Protein AF-A0A0M3JNF3-F1 (afdb_monomer_lite)

Secondary structure (DSSP, 8-state):
-HHHHHHHHHTT-HHHHHHHHTTPPPPHHHHHHHHHHHHHTTS-------BTTTTBSHHHHHHHHHHHSPPTTTS--HHHHHHHHHT-

InterPro domains:
  IPR027417 P-loop containing nucleoside triphosphate hydrolase [G3DSA:3.40.50.300] (3-84)
  IPR027417 P-loop containing nucleoside triphosphate hydrolase [SSF52540] (3-71)

Radius of gyration: 17.18 Å; chains: 1; bounding box: 38×43×42 Å

pLDDT: mean 81.6, std 11.0, range [51.47, 91.06]

Organism: Anisakis simplex (NCBI:txid6269)

Structure (mmCIF, N/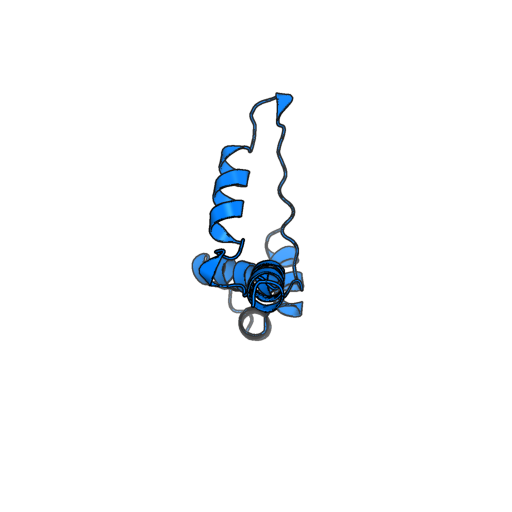CA/C/O backbone):
data_AF-A0A0M3JNF3-F1
#
_entry.id   AF-A0A0M3JNF3-F1
#
loop_
_atom_site.group_PDB
_atom_site.id
_atom_site.type_symbol
_atom_site.label_atom_id
_atom_site.label_alt_id
_atom_site.label_comp_id
_atom_site.label_asym_id
_atom_site.label_entity_id
_atom_site.label_seq_id
_atom_site.pdbx_PDB_ins_code
_atom_site.Cartn_x
_atom_site.Cartn_y
_atom_site.Cartn_z
_atom_site.occupancy
_atom_site.B_iso_or_equiv
_atom_site.auth_seq_id
_atom_site.auth_comp_id
_atom_site.auth_asym_id
_atom_site.auth_atom_id
_atom_site.pdbx_PDB_model_num
ATOM 1 N N . MET A 1 1 ? -7.927 12.942 7.391 1.00 54.38 1 MET A N 1
ATOM 2 C CA . MET A 1 1 ? -7.159 12.302 6.295 1.00 54.38 1 MET A CA 1
ATOM 3 C C . MET A 1 1 ? -7.369 10.789 6.254 1.00 54.38 1 MET A C 1
ATOM 5 O O . MET A 1 1 ? -7.635 10.287 5.176 1.00 54.38 1 MET A O 1
ATOM 9 N N . ILE A 1 2 ? -7.345 10.077 7.393 1.00 62.09 2 ILE A N 1
ATOM 10 C CA . ILE A 1 2 ? -7.628 8.626 7.444 1.00 62.09 2 ILE A CA 1
ATOM 11 C C . ILE A 1 2 ? -9.070 8.288 7.003 1.00 62.09 2 ILE A C 1
ATOM 13 O O . ILE A 1 2 ? -9.239 7.355 6.230 1.00 62.09 2 ILE A O 1
ATOM 17 N N . CYS A 1 3 ? -10.089 9.081 7.378 1.00 63.97 3 CYS A N 1
ATOM 18 C CA . CYS A 1 3 ? -11.483 8.812 6.970 1.00 63.97 3 CYS A CA 1
ATOM 19 C C . CYS A 1 3 ? -11.692 8.744 5.451 1.00 63.97 3 CYS A C 1
ATOM 21 O O . CYS A 1 3 ? -12.407 7.868 4.992 1.00 63.97 3 CYS A O 1
ATOM 23 N N . LEU A 1 4 ? -11.031 9.613 4.672 1.00 75.88 4 LEU A N 1
ATOM 24 C CA . LEU A 1 4 ? -11.192 9.629 3.214 1.00 75.88 4 LEU A CA 1
ATOM 25 C C . LEU A 1 4 ? -10.691 8.322 2.583 1.00 75.88 4 LEU A C 1
ATOM 27 O O . LEU A 1 4 ? -11.291 7.813 1.644 1.00 75.88 4 LEU A O 1
ATOM 31 N N . ILE A 1 5 ? -9.593 7.771 3.110 1.00 77.69 5 ILE A N 1
ATOM 32 C CA . ILE A 1 5 ? -9.028 6.507 2.628 1.00 77.69 5 ILE A CA 1
ATOM 33 C C . ILE A 1 5 ? -9.967 5.352 2.970 1.00 77.69 5 ILE A C 1
ATOM 35 O O . ILE A 1 5 ? -10.205 4.510 2.113 1.00 77.69 5 ILE A O 1
ATOM 39 N N . VAL A 1 6 ? -10.514 5.326 4.190 1.00 79.75 6 VAL A N 1
ATOM 40 C CA . VAL A 1 6 ? -11.446 4.274 4.625 1.00 79.75 6 VAL A CA 1
ATOM 41 C C . VAL A 1 6 ? -12.732 4.308 3.802 1.00 79.75 6 VAL A C 1
ATOM 43 O O . VAL A 1 6 ? -13.179 3.261 3.362 1.00 79.75 6 VAL A O 1
ATOM 46 N N . GLU A 1 7 ? -13.270 5.491 3.513 1.00 81.69 7 GLU A N 1
ATOM 47 C CA . GLU A 1 7 ? -14.452 5.661 2.661 1.00 81.69 7 GLU A CA 1
ATOM 48 C C . GLU A 1 7 ? -14.215 5.145 1.230 1.00 81.69 7 GLU A C 1
ATOM 50 O O . GLU A 1 7 ? -15.018 4.391 0.686 1.00 81.69 7 GLU A O 1
ATOM 55 N N . HIS A 1 8 ? -13.071 5.481 0.623 1.00 84.50 8 HIS A N 1
ATOM 56 C CA . HIS A 1 8 ? -12.732 4.978 -0.713 1.00 84.50 8 HIS A CA 1
ATOM 57 C C . HIS A 1 8 ? -12.436 3.475 -0.710 1.00 84.50 8 HIS A C 1
ATOM 59 O O . HIS A 1 8 ? -12.751 2.786 -1.679 1.00 84.50 8 HIS A O 1
ATOM 65 N N . LEU A 1 9 ? -11.835 2.963 0.365 1.00 84.50 9 LEU A N 1
ATOM 66 C CA . LEU A 1 9 ? -11.543 1.543 0.519 1.00 84.50 9 LEU A CA 1
ATOM 67 C C . LEU A 1 9 ? -12.819 0.726 0.750 1.00 84.50 9 LEU A C 1
ATOM 69 O O . LEU A 1 9 ? -12.938 -0.358 0.189 1.00 84.50 9 LEU A O 1
ATOM 73 N N . ALA A 1 10 ? -13.789 1.266 1.491 1.00 85.19 10 ALA A N 1
ATOM 74 C CA . ALA A 1 10 ? -15.105 0.668 1.710 1.00 85.19 10 ALA A CA 1
ATOM 75 C C . ALA A 1 10 ? -15.879 0.449 0.398 1.00 85.19 10 ALA A C 1
ATOM 77 O O . ALA A 1 10 ? -16.610 -0.526 0.274 1.00 85.19 10 ALA A O 1
ATOM 78 N N . ASN A 1 11 ? -15.667 1.300 -0.612 1.00 83.44 11 ASN A N 1
ATOM 79 C CA . ASN A 1 11 ? -16.249 1.108 -1.947 1.00 83.44 11 ASN A CA 1
ATOM 80 C C . ASN A 1 11 ? -15.594 -0.038 -2.744 1.00 83.44 11 ASN A C 1
ATOM 82 O O . ASN A 1 11 ? -16.166 -0.507 -3.726 1.00 83.44 11 ASN A O 1
ATOM 86 N N . GLY A 1 12 ? -14.372 -0.443 -2.381 1.00 80.44 12 GLY A N 1
ATOM 87 C CA . GLY A 1 12 ? -13.574 -1.432 -3.114 1.00 80.44 12 GLY A CA 1
ATOM 88 C C . GLY A 1 12 ? -13.382 -2.776 -2.404 1.00 80.44 12 GLY A C 1
ATOM 89 O O . GLY A 1 12 ? -12.919 -3.719 -3.056 1.00 80.44 12 GLY A O 1
ATOM 90 N N . ASP A 1 13 ? -13.702 -2.867 -1.108 1.00 86.62 13 ASP A N 1
ATOM 91 C CA . ASP A 1 13 ? -13.537 -4.054 -0.261 1.00 86.62 13 ASP A CA 1
ATOM 92 C C . ASP A 1 13 ? -14.738 -4.244 0.686 1.00 86.62 13 ASP A C 1
ATOM 94 O O . ASP A 1 13 ? -15.028 -3.391 1.524 1.00 86.62 13 ASP A O 1
ATOM 98 N N . ASP A 1 14 ? -15.406 -5.396 0.569 1.00 86.12 14 ASP A N 1
ATOM 99 C CA . ASP A 1 14 ? -16.671 -5.689 1.259 1.00 86.12 14 ASP A CA 1
ATOM 100 C C . ASP A 1 14 ? -16.519 -5.753 2.792 1.00 86.12 14 ASP A C 1
ATOM 102 O O . ASP A 1 14 ? -17.396 -5.304 3.527 1.00 86.12 14 ASP A O 1
ATOM 106 N N . GLU A 1 15 ? -15.390 -6.263 3.300 1.00 87.00 15 GLU A N 1
ATOM 107 C CA . GLU A 1 15 ? -15.148 -6.359 4.749 1.00 87.00 15 GLU A CA 1
ATOM 108 C C . GLU A 1 15 ? -14.971 -4.979 5.393 1.00 87.00 15 GLU A C 1
ATOM 110 O O . GLU A 1 15 ? -15.510 -4.717 6.471 1.00 87.00 15 GLU A O 1
ATOM 115 N N . ILE A 1 16 ? -14.226 -4.085 4.736 1.00 87.06 16 ILE A N 1
ATOM 116 C CA . ILE A 1 16 ? -14.060 -2.704 5.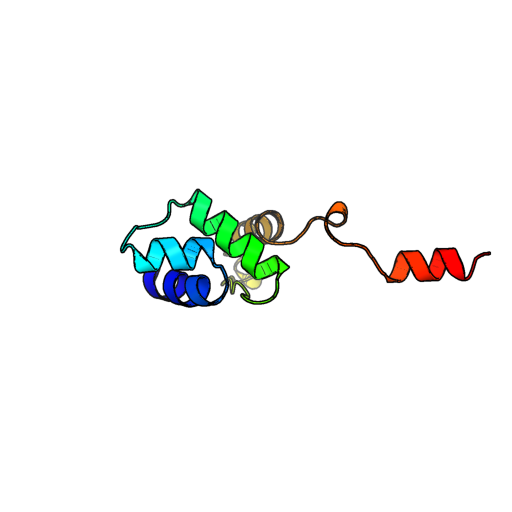204 1.00 87.06 16 ILE A CA 1
ATOM 117 C C . ILE A 1 16 ? -15.370 -1.923 5.057 1.00 87.06 16 ILE A C 1
ATOM 119 O O . ILE A 1 16 ? -15.691 -1.122 5.935 1.00 87.06 16 ILE A O 1
ATOM 123 N N . GLY A 1 17 ? -16.148 -2.190 4.003 1.00 85.88 17 GLY A N 1
ATOM 124 C CA . GLY A 1 17 ? -17.486 -1.626 3.818 1.00 85.88 17 GLY A CA 1
ATOM 125 C C . GLY A 1 17 ? -18.439 -1.965 4.964 1.00 85.88 17 GLY A C 1
ATOM 126 O O . GLY A 1 17 ? -19.069 -1.071 5.526 1.00 85.88 17 GLY A O 1
ATOM 127 N N . GLU A 1 18 ? -18.484 -3.227 5.388 1.00 87.62 18 GLU A N 1
ATOM 128 C CA . GLU A 1 18 ? -19.300 -3.665 6.530 1.00 87.62 18 GLU A CA 1
ATOM 129 C C . GLU A 1 18 ? -18.887 -3.002 7.852 1.00 87.62 18 GLU A C 1
ATOM 131 O O . GLU A 1 18 ? -19.741 -2.588 8.638 1.00 87.62 18 GLU A O 1
ATOM 136 N N . LEU A 1 19 ? -17.581 -2.882 8.109 1.00 85.44 19 LEU A N 1
ATOM 137 C CA . LEU A 1 19 ? -17.062 -2.197 9.300 1.00 85.44 19 LEU A CA 1
ATOM 138 C C . LEU A 1 19 ? -17.427 -0.708 9.294 1.00 85.44 19 LEU A C 1
ATOM 140 O O . LEU A 1 19 ? -17.843 -0.174 10.324 1.00 85.44 19 LEU A O 1
ATOM 144 N N . PHE A 1 20 ? -17.340 -0.069 8.127 1.00 84.62 20 PHE A N 1
ATOM 145 C CA . PHE A 1 20 ? -17.727 1.325 7.937 1.00 84.62 20 PHE A CA 1
ATOM 146 C C . PHE A 1 20 ? -19.228 1.545 8.180 1.00 84.62 20 PHE A C 1
ATOM 148 O O . PHE A 1 20 ? -19.592 2.472 8.896 1.00 84.62 20 PHE A O 1
ATOM 155 N N . LEU A 1 21 ? -20.098 0.658 7.678 1.00 84.94 21 LEU A N 1
ATOM 156 C CA . LEU A 1 21 ? -21.552 0.723 7.905 1.00 84.94 21 LEU A CA 1
ATOM 157 C C . LEU A 1 21 ? -21.951 0.560 9.380 1.00 84.94 21 LEU A C 1
ATOM 159 O O . LEU A 1 21 ? -23.028 0.997 9.781 1.00 84.94 21 LEU A O 1
ATOM 163 N N . ARG A 1 22 ? -21.103 -0.085 10.185 1.00 86.88 22 ARG A N 1
ATOM 164 C CA . ARG A 1 22 ? -21.320 -0.300 11.624 1.00 86.88 22 ARG A CA 1
ATOM 165 C C . ARG A 1 22 ? -20.698 0.792 12.498 1.00 86.88 22 ARG A C 1
ATOM 167 O O . ARG A 1 22 ? -20.659 0.611 13.714 1.00 86.88 22 ARG A O 1
ATOM 174 N N . ASP A 1 23 ? -20.178 1.868 11.901 1.00 81.56 23 ASP A N 1
ATOM 175 C CA . ASP A 1 23 ? -19.396 2.915 12.576 1.00 81.56 23 ASP A CA 1
ATOM 176 C C . ASP A 1 23 ? -18.222 2.351 13.408 1.00 81.56 23 ASP A C 1
ATOM 178 O O . ASP A 1 23 ? -17.795 2.924 14.415 1.00 81.56 23 ASP A O 1
ATOM 182 N N . GLN A 1 24 ? -17.673 1.203 12.994 1.00 83.31 24 GLN A N 1
ATOM 183 C CA . GLN A 1 24 ? -16.541 0.575 13.666 1.00 83.31 24 GLN A CA 1
ATOM 184 C C . GLN A 1 24 ? -15.233 0.985 13.003 1.00 83.31 24 GLN A C 1
ATOM 186 O O . GLN A 1 24 ? -15.057 0.882 11.790 1.00 83.31 24 GLN A O 1
ATOM 191 N N . VAL A 1 25 ? -14.276 1.417 13.824 1.00 80.06 25 VAL A N 1
ATOM 192 C CA . VAL A 1 25 ? -12.935 1.751 13.348 1.00 80.06 25 VAL A CA 1
ATOM 193 C C . VAL A 1 25 ? -12.168 0.445 13.106 1.00 80.06 25 VAL A C 1
ATOM 195 O O . VAL A 1 25 ? -11.932 -0.287 14.071 1.00 80.06 25 VAL A O 1
ATOM 198 N N . PRO A 1 26 ? -11.766 0.132 11.857 1.00 83.44 26 PRO A N 1
ATOM 199 C CA . PRO A 1 26 ? -10.975 -1.059 11.581 1.00 83.44 26 PRO A CA 1
ATOM 200 C C . PRO A 1 26 ? -9.622 -0.969 12.290 1.00 83.44 26 PRO A C 1
ATOM 202 O O . PRO A 1 26 ? -9.027 0.109 12.410 1.00 83.44 26 PRO A O 1
ATOM 205 N N . SER A 1 27 ? -9.109 -2.113 12.739 1.00 88.06 27 SER A N 1
ATOM 206 C CA . SER A 1 27 ? -7.750 -2.178 13.268 1.00 88.06 27 SER A CA 1
ATOM 207 C C . SER A 1 27 ? -6.728 -1.868 12.168 1.00 88.06 27 SER A C 1
ATOM 209 O O . SER A 1 27 ? -7.007 -1.968 10.970 1.00 88.06 27 SER A O 1
ATOM 211 N N . VAL A 1 28 ? -5.501 -1.517 12.565 1.00 87.00 28 VAL A N 1
ATOM 212 C CA . VAL A 1 28 ? -4.416 -1.265 11.605 1.00 87.00 28 VAL A CA 1
ATOM 213 C C . VAL A 1 28 ? -4.174 -2.494 10.724 1.00 87.00 28 VAL A C 1
ATOM 215 O O . VAL A 1 28 ? -3.952 -2.347 9.528 1.00 87.00 28 VAL A O 1
ATOM 218 N N . GLU A 1 29 ? -4.235 -3.703 11.277 1.00 88.38 29 GLU A N 1
ATOM 219 C CA . GLU A 1 29 ? -4.056 -4.945 10.514 1.00 88.38 29 GLU A CA 1
ATOM 220 C C . GLU A 1 29 ? -5.175 -5.147 9.492 1.00 88.38 29 GLU A C 1
ATOM 222 O O . GLU A 1 29 ? -4.883 -5.297 8.307 1.00 88.38 29 GLU A O 1
ATOM 227 N N . GLN A 1 30 ? -6.436 -5.005 9.914 1.00 87.06 30 GLN A N 1
ATOM 228 C CA . GLN A 1 30 ? -7.598 -5.118 9.027 1.00 87.06 30 GLN A CA 1
ATOM 229 C C . GLN A 1 30 ? -7.538 -4.113 7.876 1.00 87.06 30 GLN A C 1
ATOM 231 O O . GLN A 1 30 ? -7.835 -4.456 6.734 1.00 87.06 30 GLN A O 1
ATOM 236 N N . LEU A 1 31 ? -7.104 -2.881 8.156 1.00 87.88 31 LEU A N 1
ATOM 237 C CA . LEU A 1 31 ? -6.941 -1.863 7.125 1.00 87.88 31 LEU A CA 1
ATOM 238 C C . LEU A 1 31 ? -5.882 -2.270 6.093 1.00 87.88 31 LEU A C 1
ATOM 240 O O . LEU A 1 31 ? -6.093 -2.115 4.892 1.00 87.88 31 LEU A O 1
ATOM 244 N N . ASN A 1 32 ? -4.746 -2.798 6.548 1.00 89.25 32 ASN A N 1
ATOM 245 C CA . ASN A 1 32 ? -3.679 -3.233 5.650 1.00 89.25 32 ASN A CA 1
ATOM 246 C C . ASN A 1 32 ? -4.106 -4.428 4.785 1.00 89.25 32 ASN A C 1
ATOM 248 O O . ASN A 1 32 ? -3.794 -4.452 3.591 1.00 89.25 32 ASN A O 1
ATOM 252 N N . ASP A 1 33 ? -4.845 -5.376 5.360 1.00 89.62 33 ASP A N 1
ATOM 253 C CA . ASP A 1 33 ? -5.375 -6.531 4.634 1.00 89.62 33 ASP A CA 1
ATOM 254 C C . ASP A 1 33 ? -6.437 -6.111 3.611 1.00 89.62 33 ASP A C 1
ATOM 256 O O . ASP A 1 33 ? -6.386 -6.543 2.455 1.00 89.62 33 ASP A O 1
ATOM 260 N N . GLY A 1 34 ? -7.328 -5.188 3.986 1.00 89.50 34 GLY A N 1
ATOM 261 C CA . GLY A 1 34 ? -8.302 -4.580 3.079 1.00 89.50 34 GLY A CA 1
ATOM 262 C C . GLY A 1 34 ? -7.638 -3.876 1.895 1.00 89.50 34 GLY A C 1
ATOM 263 O O . GLY A 1 34 ? -8.008 -4.115 0.744 1.00 89.50 34 GLY A O 1
ATOM 264 N N . ILE A 1 35 ? -6.591 -3.077 2.144 1.00 89.75 35 ILE A N 1
ATOM 265 C CA . ILE A 1 35 ? -5.818 -2.427 1.071 1.00 89.75 35 ILE A CA 1
ATOM 266 C C . ILE A 1 35 ? -5.188 -3.478 0.152 1.00 89.75 35 ILE A C 1
ATOM 268 O O . ILE A 1 35 ? -5.290 -3.353 -1.068 1.00 89.75 35 ILE A O 1
ATOM 272 N N . ARG A 1 36 ? -4.572 -4.536 0.697 1.00 90.69 36 ARG A N 1
ATOM 273 C CA . ARG A 1 36 ? -3.962 -5.607 -0.110 1.00 90.69 36 ARG A CA 1
ATOM 274 C C . ARG A 1 36 ? -4.997 -6.297 -1.004 1.00 90.69 36 ARG A C 1
ATOM 276 O O . ARG A 1 36 ? -4.744 -6.472 -2.197 1.00 90.69 36 ARG A O 1
ATOM 283 N N . ARG A 1 37 ? -6.174 -6.647 -0.474 1.00 89.81 37 ARG A N 1
ATOM 284 C CA . ARG A 1 37 ? -7.258 -7.261 -1.265 1.00 89.81 37 ARG A CA 1
ATOM 285 C C . ARG A 1 37 ? -7.746 -6.343 -2.381 1.00 89.81 37 ARG A C 1
ATOM 287 O O . ARG A 1 37 ? -7.859 -6.790 -3.525 1.00 89.81 37 ARG A O 1
ATOM 294 N N . ALA A 1 38 ? -7.976 -5.070 -2.074 1.00 90.12 38 ALA A N 1
ATOM 295 C CA . ALA A 1 38 ? -8.422 -4.084 -3.053 1.00 90.12 38 ALA A CA 1
ATOM 296 C C . ALA A 1 38 ? -7.366 -3.831 -4.151 1.00 90.12 38 ALA A C 1
ATOM 298 O O . ALA A 1 38 ? -7.704 -3.696 -5.331 1.00 90.12 38 ALA A O 1
ATOM 299 N N . VAL A 1 39 ? -6.075 -3.861 -3.800 1.00 89.69 39 VAL A N 1
ATOM 300 C CA . VAL A 1 39 ? -4.957 -3.759 -4.756 1.00 89.69 39 VAL A CA 1
ATOM 301 C C . VAL A 1 39 ? -4.889 -4.969 -5.683 1.00 89.69 39 VAL A C 1
ATOM 303 O O . VAL A 1 39 ? -4.769 -4.805 -6.899 1.00 89.69 39 VAL A O 1
ATOM 306 N N . ILE A 1 40 ? -5.022 -6.186 -5.149 1.00 87.69 40 ILE A N 1
ATOM 307 C CA . ILE A 1 40 ? -5.019 -7.420 -5.953 1.00 87.69 40 ILE A CA 1
ATOM 308 C C . ILE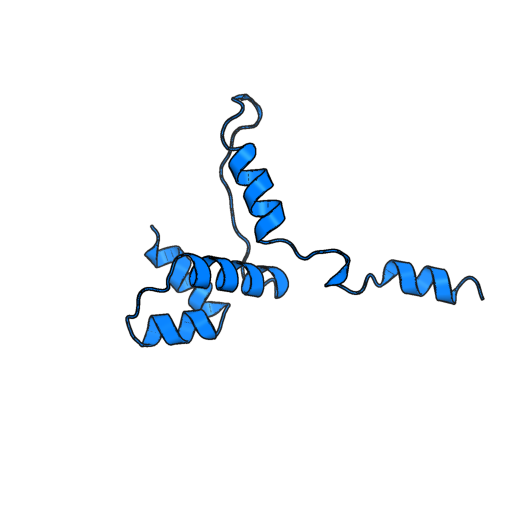 A 1 40 ? -6.219 -7.446 -6.915 1.00 87.69 40 ILE A C 1
ATOM 310 O O . ILE A 1 40 ? -6.064 -7.815 -8.083 1.00 87.69 40 ILE A O 1
ATOM 314 N N . LYS A 1 41 ? -7.395 -6.989 -6.459 1.00 88.31 41 LYS A N 1
ATOM 315 C CA . LYS A 1 41 ? -8.606 -6.826 -7.286 1.00 88.31 41 LYS A CA 1
ATOM 316 C C . LYS A 1 41 ? -8.528 -5.648 -8.268 1.00 88.31 41 LYS A C 1
ATOM 318 O O . LYS A 1 41 ? -9.379 -5.552 -9.149 1.00 88.31 41 LYS A O 1
ATOM 323 N N . ARG A 1 42 ? -7.511 -4.782 -8.157 1.00 86.44 42 ARG A N 1
ATOM 324 C CA . ARG A 1 42 ? -7.334 -3.547 -8.947 1.00 86.44 42 ARG A CA 1
ATOM 325 C C . ARG A 1 42 ? -8.468 -2.528 -8.778 1.00 86.44 42 ARG A C 1
ATOM 327 O O . ARG A 1 42 ? -8.681 -1.703 -9.663 1.00 86.44 42 ARG A O 1
ATOM 334 N N . THR A 1 43 ? -9.183 -2.573 -7.658 1.00 86.19 43 THR A N 1
ATOM 335 C CA . THR A 1 43 ? -10.239 -1.607 -7.313 1.00 86.19 43 THR A CA 1
ATOM 336 C C . THR A 1 43 ? -9.683 -0.388 -6.580 1.00 86.19 43 THR A C 1
ATOM 338 O O . THR A 1 43 ? -10.290 0.678 -6.612 1.00 86.19 43 THR A O 1
ATOM 341 N N . PHE A 1 44 ? -8.502 -0.519 -5.971 1.00 85.06 44 PHE A N 1
ATOM 342 C CA . PHE A 1 44 ? -7.817 0.552 -5.254 1.00 85.06 44 PHE A CA 1
ATOM 343 C C . PHE A 1 44 ? -6.329 0.604 -5.624 1.00 85.06 44 PHE A C 1
ATOM 345 O O . PHE A 1 44 ? -5.676 -0.432 -5.756 1.00 85.06 44 PHE A O 1
ATOM 352 N N . LEU A 1 45 ? -5.782 1.814 -5.773 1.00 87.12 45 LEU A N 1
ATOM 353 C CA . LEU A 1 45 ? -4.376 2.054 -6.109 1.00 87.12 45 LEU A CA 1
ATOM 354 C C . LEU A 1 45 ? -3.732 2.951 -5.037 1.00 87.12 45 LEU A C 1
ATOM 356 O O . LEU A 1 45 ? -4.015 4.150 -5.004 1.00 87.12 45 LEU A O 1
ATOM 360 N N . PRO A 1 46 ? -2.873 2.410 -4.152 1.00 86.12 46 PRO A N 1
ATOM 361 C CA . PRO A 1 46 ? -2.235 3.191 -3.104 1.00 86.12 46 PRO A CA 1
ATOM 362 C C . PRO A 1 46 ? -1.222 4.163 -3.712 1.00 86.12 46 PRO A C 1
ATOM 364 O O . PRO A 1 46 ? -0.271 3.760 -4.382 1.00 86.12 46 PRO A O 1
ATOM 367 N N . VAL A 1 47 ? -1.413 5.453 -3.443 1.00 87.50 47 VAL A N 1
ATOM 368 C CA . VAL A 1 47 ? -0.487 6.513 -3.852 1.00 87.50 47 VAL A CA 1
ATOM 369 C C . VAL A 1 47 ? 0.427 6.850 -2.680 1.00 87.50 47 VAL A C 1
ATOM 371 O O . VAL A 1 47 ? -0.032 7.248 -1.611 1.00 87.50 47 VAL A O 1
ATOM 374 N N . LEU A 1 48 ? 1.732 6.697 -2.889 1.00 87.88 48 LEU A N 1
ATOM 375 C CA . LEU A 1 48 ? 2.765 7.025 -1.908 1.00 87.88 48 LEU A CA 1
ATOM 376 C C . LEU A 1 48 ? 3.492 8.300 -2.334 1.00 87.88 48 LEU A C 1
ATOM 378 O O . LEU A 1 48 ? 3.689 8.548 -3.522 1.00 87.88 48 LEU A O 1
ATOM 382 N N . MET A 1 49 ? 3.922 9.096 -1.357 1.00 87.31 49 MET A N 1
ATOM 383 C CA . MET A 1 49 ? 4.722 10.298 -1.593 1.00 87.31 49 MET A CA 1
ATOM 384 C C . MET A 1 49 ? 6.169 10.083 -1.148 1.00 87.31 49 MET A C 1
ATOM 386 O O . MET A 1 49 ? 6.433 9.542 -0.075 1.00 87.31 49 MET A O 1
ATOM 390 N N 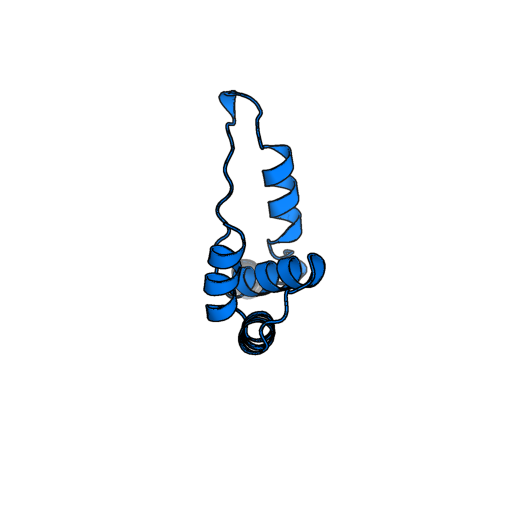. GLY A 1 50 ? 7.114 10.533 -1.968 1.00 88.44 50 GLY A N 1
ATOM 391 C CA . GLY A 1 50 ? 8.541 10.400 -1.700 1.00 88.44 50 GLY A CA 1
ATOM 392 C C . GLY A 1 50 ? 9.378 11.262 -2.637 1.00 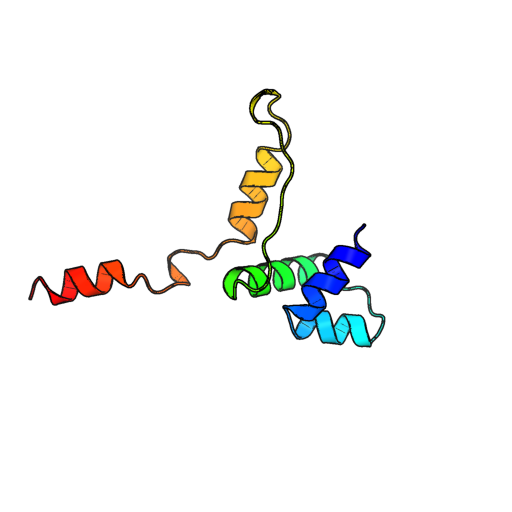88.44 50 GLY A C 1
ATOM 393 O O . GLY A 1 50 ? 8.901 11.744 -3.663 1.00 88.44 50 GLY A O 1
ATOM 394 N N . SER A 1 51 ? 10.640 11.475 -2.275 1.00 89.44 51 SER A N 1
ATOM 395 C CA . SER A 1 51 ? 11.611 12.185 -3.106 1.00 89.44 51 SER A CA 1
ATOM 396 C C . SER A 1 51 ? 12.892 11.369 -3.196 1.00 89.44 51 SER A C 1
ATOM 398 O O . SER A 1 51 ? 13.620 11.244 -2.209 1.00 89.44 51 SER A O 1
ATOM 400 N N . ALA A 1 52 ? 13.180 10.864 -4.398 1.00 88.88 52 ALA A N 1
ATOM 401 C CA . ALA A 1 52 ? 14.418 10.146 -4.686 1.00 88.88 52 ALA A CA 1
ATOM 402 C C . ALA A 1 52 ? 15.648 11.054 -4.516 1.00 88.88 52 ALA A C 1
ATOM 404 O O . ALA A 1 52 ? 16.632 10.651 -3.913 1.00 88.88 52 ALA A O 1
ATOM 405 N N . LEU A 1 53 ? 15.559 12.320 -4.942 1.00 88.69 53 LEU A N 1
ATOM 406 C CA . LEU A 1 53 ? 16.672 13.274 -4.863 1.00 88.69 53 LEU A CA 1
ATOM 407 C C . LEU A 1 53 ? 17.110 13.571 -3.419 1.00 88.69 53 LEU A C 1
ATOM 409 O O . LEU A 1 53 ? 18.288 13.783 -3.158 1.00 88.69 53 LEU A O 1
ATOM 413 N N . LYS A 1 54 ? 16.160 13.602 -2.477 1.00 89.62 54 LYS A N 1
ATOM 414 C CA . LYS A 1 54 ? 16.428 13.884 -1.056 1.00 89.62 54 LYS A CA 1
ATOM 415 C C . LYS A 1 54 ? 16.511 12.618 -0.198 1.00 89.62 54 LYS A C 1
ATOM 417 O O . LYS A 1 54 ? 16.575 12.745 1.022 1.00 89.62 54 LYS A O 1
ATOM 422 N N . ASN A 1 55 ? 16.461 11.428 -0.805 1.00 86.50 55 ASN A N 1
ATOM 423 C CA . ASN A 1 55 ? 16.396 10.136 -0.111 1.00 86.50 55 ASN A CA 1
ATOM 424 C C . ASN A 1 55 ? 15.291 10.070 0.962 1.00 86.50 55 ASN A C 1
ATOM 426 O O . ASN A 1 55 ? 15.479 9.506 2.038 1.00 86.50 55 ASN A O 1
ATOM 430 N N . LYS A 1 56 ? 14.121 10.664 0.689 1.00 88.38 56 LYS A N 1
ATOM 431 C CA . LYS A 1 56 ? 12.984 10.675 1.627 1.00 88.38 56 LYS A CA 1
ATOM 432 C C . LYS A 1 56 ? 11.865 9.771 1.129 1.00 88.38 56 LYS A C 1
ATOM 434 O O . LYS A 1 56 ? 11.429 9.906 -0.011 1.00 88.38 56 LYS A O 1
ATOM 439 N N . GLY A 1 57 ? 11.378 8.888 1.999 1.00 84.31 57 GLY A N 1
ATOM 440 C CA . GLY A 1 57 ? 10.248 7.997 1.703 1.00 84.31 57 GLY A CA 1
ATOM 441 C C . GLY A 1 57 ? 10.607 6.739 0.905 1.00 84.31 57 GLY A C 1
ATOM 442 O O . GLY A 1 57 ? 9.711 5.976 0.566 1.00 84.31 57 GLY A O 1
ATOM 443 N N . VAL A 1 58 ? 11.896 6.490 0.635 1.00 88.94 58 VAL A N 1
ATOM 444 C CA . VAL A 1 58 ? 12.349 5.293 -0.100 1.00 88.94 58 VAL A CA 1
ATOM 445 C C . VAL A 1 58 ? 12.043 4.017 0.686 1.00 88.94 58 VAL A C 1
ATOM 447 O O . VAL A 1 58 ? 11.502 3.074 0.120 1.00 88.94 58 VAL A O 1
ATOM 450 N N . GLN A 1 59 ? 12.312 4.008 1.996 1.00 88.69 59 GLN A N 1
ATOM 451 C CA . GLN A 1 59 ? 12.045 2.837 2.834 1.00 88.69 59 GLN A CA 1
ATOM 452 C C . GLN A 1 59 ? 10.545 2.527 2.898 1.00 88.69 59 GLN A C 1
ATO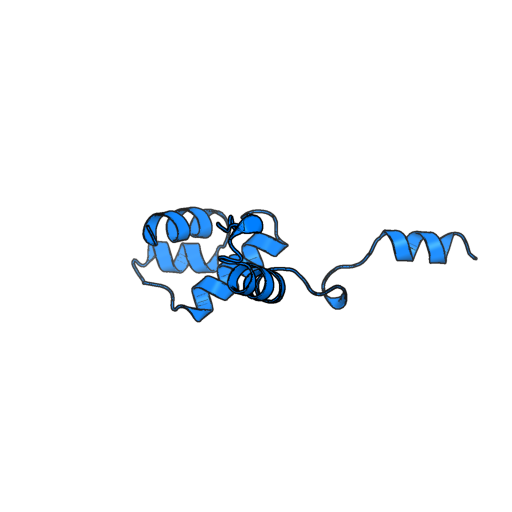M 454 O O . GLN A 1 59 ? 10.133 1.414 2.597 1.00 88.69 59 GLN A O 1
ATOM 459 N N . CYS A 1 60 ? 9.718 3.548 3.145 1.00 89.56 60 CYS A N 1
ATOM 460 C CA . CYS A 1 60 ? 8.262 3.408 3.153 1.00 89.56 60 CYS A CA 1
ATOM 461 C C . CYS A 1 60 ? 7.712 2.889 1.814 1.00 89.56 60 CYS A C 1
ATOM 463 O O . CYS A 1 60 ? 6.745 2.134 1.804 1.00 89.56 60 CYS A O 1
ATOM 465 N N . MET A 1 61 ? 8.324 3.277 0.688 1.00 88.69 61 MET A N 1
ATOM 466 C CA . MET A 1 61 ? 7.951 2.768 -0.633 1.00 88.69 61 MET A CA 1
ATOM 467 C C . MET A 1 61 ? 8.258 1.273 -0.772 1.00 88.69 61 MET A C 1
ATOM 469 O O . MET A 1 61 ? 7.399 0.520 -1.224 1.00 88.69 61 MET A O 1
ATOM 473 N N . ILE A 1 62 ? 9.455 0.836 -0.373 1.00 89.88 62 ILE A N 1
ATOM 474 C CA . ILE A 1 62 ? 9.859 -0.576 -0.451 1.00 89.88 62 ILE A CA 1
ATOM 475 C C . ILE A 1 62 ? 8.992 -1.436 0.478 1.00 89.88 62 ILE A C 1
ATOM 477 O O . ILE A 1 62 ? 8.493 -2.480 0.057 1.00 89.88 62 ILE A O 1
ATOM 481 N N . ASP A 1 63 ? 8.737 -0.971 1.699 1.00 91.06 63 ASP A N 1
ATOM 482 C CA . ASP A 1 63 ? 7.897 -1.691 2.660 1.00 91.06 63 ASP A CA 1
ATOM 483 C C . ASP A 1 63 ? 6.458 -1.846 2.132 1.00 91.06 63 ASP A C 1
ATOM 485 O O . ASP A 1 63 ? 5.850 -2.913 2.243 1.00 91.06 63 ASP A O 1
ATOM 489 N N . ALA A 1 64 ? 5.918 -0.809 1.484 1.00 90.12 64 ALA A N 1
ATOM 490 C CA . ALA A 1 64 ? 4.594 -0.855 0.870 1.00 90.12 64 ALA A CA 1
ATOM 491 C C . ALA A 1 64 ? 4.527 -1.799 -0.343 1.00 90.12 64 ALA A C 1
ATOM 493 O O . ALA A 1 64 ? 3.518 -2.482 -0.525 1.00 90.12 64 ALA A O 1
ATOM 494 N N . VAL A 1 65 ? 5.592 -1.874 -1.148 1.00 88.94 65 VAL A N 1
ATOM 495 C CA . VAL A 1 65 ? 5.705 -2.832 -2.262 1.00 88.94 65 VAL A CA 1
ATOM 496 C C . VAL A 1 65 ? 5.585 -4.258 -1.736 1.00 88.94 65 VAL A C 1
ATOM 498 O O . VAL A 1 65 ? 4.769 -5.024 -2.240 1.00 88.94 65 VAL A O 1
ATOM 501 N N . VAL A 1 66 ? 6.337 -4.599 -0.689 1.00 90.06 66 VAL A N 1
ATOM 502 C CA . VAL A 1 66 ? 6.298 -5.941 -0.088 1.00 90.06 66 VAL A CA 1
ATOM 503 C C . VAL A 1 66 ? 4.923 -6.244 0.512 1.00 90.06 66 VAL A C 1
ATOM 505 O O . VAL A 1 66 ? 4.441 -7.371 0.414 1.00 90.06 66 VAL A O 1
ATOM 508 N N . ARG A 1 67 ? 4.271 -5.244 1.112 1.00 89.56 67 ARG A N 1
ATOM 509 C CA . ARG A 1 67 ? 2.994 -5.435 1.805 1.00 89.56 67 ARG A CA 1
ATOM 510 C C . ARG A 1 67 ? 1.802 -5.596 0.860 1.00 89.56 67 ARG A C 1
ATOM 512 O O . ARG A 1 67 ? 0.976 -6.489 1.056 1.00 89.56 67 ARG A O 1
ATOM 519 N N . TYR A 1 68 ? 1.688 -4.738 -0.152 1.00 89.00 68 TYR A N 1
ATOM 520 C CA . TYR A 1 68 ? 0.455 -4.626 -0.939 1.00 89.00 68 TYR A CA 1
ATOM 521 C C . TYR A 1 68 ? 0.492 -5.343 -2.289 1.00 89.00 68 TYR A C 1
ATOM 523 O O . TYR A 1 68 ? -0.572 -5.655 -2.820 1.00 89.00 68 TYR A O 1
ATOM 531 N N . LEU A 1 69 ? 1.671 -5.620 -2.858 1.00 87.50 69 LEU A N 1
ATOM 532 C CA . LEU A 1 69 ? 1.747 -6.317 -4.144 1.00 87.50 69 LEU A CA 1
ATOM 533 C C . LEU A 1 69 ? 1.620 -7.839 -3.976 1.00 87.50 69 LEU A C 1
ATOM 535 O O . LEU A 1 69 ? 2.056 -8.398 -2.962 1.00 87.50 69 LEU A O 1
ATOM 539 N N . PRO A 1 70 ? 1.030 -8.528 -4.970 1.00 87.00 70 PRO A N 1
ATOM 540 C CA . PRO A 1 70 ? 0.935 -9.974 -4.947 1.00 87.00 70 PRO A CA 1
ATOM 541 C C . PRO A 1 70 ? 2.308 -10.616 -5.146 1.00 87.00 70 PRO A C 1
ATOM 543 O O . PRO A 1 70 ? 3.143 -10.144 -5.923 1.00 87.00 70 PRO A O 1
ATOM 546 N N . ASN A 1 71 ? 2.515 -11.742 -4.476 1.00 85.75 71 ASN A N 1
ATOM 547 C CA . ASN A 1 71 ? 3.663 -12.596 -4.729 1.00 85.75 71 ASN A CA 1
ATOM 548 C C . ASN A 1 71 ? 3.495 -13.259 -6.114 1.00 85.75 71 ASN A C 1
ATOM 550 O O . ASN A 1 71 ? 2.378 -13.642 -6.469 1.00 85.75 71 ASN A O 1
ATOM 554 N N . PRO A 1 72 ? 4.570 -13.450 -6.900 1.00 81.94 72 PRO A N 1
ATOM 555 C CA . PRO A 1 72 ? 4.529 -14.237 -8.134 1.00 81.94 72 PRO A CA 1
ATOM 556 C C . PRO A 1 72 ? 3.824 -15.601 -8.026 1.00 81.94 72 PRO A C 1
ATOM 558 O O . PRO A 1 72 ? 3.267 -16.066 -9.015 1.00 81.94 72 PRO A O 1
ATOM 561 N N . SER A 1 73 ? 3.819 -16.231 -6.848 1.00 81.56 73 SER A N 1
ATOM 562 C CA . SER A 1 73 ? 3.099 -17.489 -6.595 1.00 81.56 73 SER A CA 1
ATOM 563 C C . SER A 1 73 ? 1.573 -17.337 -6.509 1.00 81.56 73 SER A C 1
ATOM 565 O O . SER A 1 73 ? 0.853 -18.309 -6.712 1.00 81.56 73 SER A O 1
ATOM 567 N N . GLU A 1 74 ? 1.062 -16.142 -6.209 1.00 79.38 74 GLU A N 1
ATOM 568 C CA . GLU A 1 74 ? -0.375 -15.866 -6.045 1.00 79.38 74 GLU A CA 1
ATOM 569 C C . GLU A 1 74 ? -1.071 -15.550 -7.380 1.00 79.38 74 GLU A C 1
ATOM 571 O O . GLU A 1 74 ? -2.299 -15.561 -7.459 1.00 79.38 74 GLU A O 1
ATOM 576 N N . VAL A 1 75 ? -0.308 -15.273 -8.446 1.00 76.50 75 VAL A N 1
ATOM 577 C CA . VAL A 1 75 ? -0.843 -14.888 -9.759 1.00 76.50 75 VAL A CA 1
ATOM 578 C C . VAL A 1 75 ? -0.323 -15.821 -10.847 1.00 76.50 75 VAL A C 1
ATOM 580 O O . VAL A 1 75 ? 0.877 -15.955 -11.071 1.00 76.50 75 VAL A O 1
ATOM 583 N N . ILE A 1 76 ? -1.243 -16.422 -11.602 1.00 77.19 76 ILE A N 1
ATOM 584 C CA . ILE A 1 76 ? -0.900 -17.295 -12.728 1.00 77.19 76 ILE A CA 1
ATOM 585 C C . ILE A 1 76 ? -0.327 -16.452 -13.876 1.00 77.19 76 ILE A C 1
ATOM 587 O O . ILE A 1 76 ? -1.042 -15.706 -14.552 1.00 77.19 76 ILE A O 1
ATOM 591 N N . ASN A 1 77 ? 0.973 -16.603 -14.136 1.00 68.44 77 ASN A N 1
ATOM 592 C CA . ASN A 1 77 ? 1.637 -15.933 -15.248 1.00 68.44 77 ASN A CA 1
ATOM 593 C C . ASN A 1 77 ? 1.262 -16.592 -16.588 1.00 68.44 77 ASN A C 1
ATOM 595 O O . ASN A 1 77 ? 1.816 -17.623 -16.979 1.00 68.44 77 ASN A O 1
ATOM 599 N N . LYS A 1 78 ? 0.341 -15.956 -17.320 1.00 69.12 78 LYS A N 1
ATOM 600 C CA . LYS A 1 78 ? -0.134 -16.427 -18.631 1.00 69.12 78 LYS A CA 1
ATOM 601 C C . LYS A 1 78 ? 0.977 -16.521 -19.688 1.00 69.12 78 LYS A C 1
ATOM 603 O O . LYS A 1 78 ? 0.892 -17.382 -20.558 1.00 69.12 78 LYS A O 1
ATOM 608 N N . ALA A 1 79 ? 2.045 -15.721 -19.598 1.00 64.81 79 ALA A N 1
ATOM 609 C CA . ALA A 1 79 ? 3.151 -15.770 -20.562 1.00 64.81 79 ALA A CA 1
ATOM 610 C C . ALA A 1 79 ? 3.989 -17.060 -20.448 1.00 64.81 79 ALA A C 1
ATOM 612 O O . ALA A 1 79 ? 4.463 -17.586 -21.457 1.00 64.81 79 ALA A O 1
ATOM 613 N N . ASN A 1 80 ? 4.126 -17.617 -19.239 1.00 59.56 80 ASN A N 1
ATOM 614 C CA . ASN A 1 80 ? 4.851 -18.874 -19.021 1.00 59.56 80 ASN A CA 1
ATOM 615 C C . ASN A 1 80 ? 4.080 -20.095 -19.547 1.00 59.56 80 ASN A C 1
ATOM 617 O O . ASN A 1 80 ? 4.695 -21.085 -19.938 1.00 59.56 80 ASN A O 1
ATOM 621 N N . ILE A 1 81 ? 2.746 -20.021 -19.595 1.00 59.91 81 ILE A N 1
ATOM 622 C CA . ILE A 1 81 ? 1.894 -21.101 -20.111 1.00 59.91 81 ILE A CA 1
ATOM 623 C C . ILE A 1 81 ? 2.041 -21.215 -21.633 1.00 59.91 81 ILE A C 1
ATOM 625 O O . ILE A 1 81 ? 2.226 -22.315 -22.145 1.00 59.91 81 ILE A O 1
ATOM 629 N N . VAL A 1 82 ? 2.044 -20.085 -22.351 1.00 59.00 82 VAL A N 1
ATOM 630 C CA . VAL A 1 82 ? 2.179 -20.069 -23.819 1.00 59.00 82 VAL A CA 1
ATOM 631 C C . VAL A 1 82 ? 3.549 -20.591 -24.259 1.00 59.00 82 VAL A C 1
ATOM 633 O O . VAL A 1 82 ? 3.623 -21.391 -25.185 1.00 59.00 82 VAL A O 1
ATOM 636 N N . LYS A 1 83 ? 4.632 -20.239 -23.549 1.00 56.19 83 LYS A N 1
ATOM 637 C CA . LYS A 1 83 ? 5.963 -20.817 -23.820 1.00 56.19 83 LYS A CA 1
ATOM 638 C C . LYS A 1 83 ? 6.000 -22.337 -23.656 1.00 56.19 83 LYS A C 1
ATOM 640 O O . LYS A 1 83 ? 6.712 -22.995 -24.402 1.00 56.19 83 LYS A O 1
ATOM 645 N N . LYS A 1 84 ? 5.249 -22.893 -22.700 1.00 54.53 84 LYS A N 1
ATOM 646 C CA . LYS A 1 84 ? 5.193 -24.343 -22.467 1.00 54.53 84 LYS A CA 1
ATOM 647 C C . LYS A 1 84 ? 4.334 -25.072 -23.509 1.00 54.53 84 LYS A C 1
ATOM 649 O O . LYS A 1 84 ? 4.623 -26.220 -23.806 1.00 54.53 84 LYS A O 1
ATOM 654 N N . LEU A 1 85 ? 3.319 -24.403 -24.064 1.00 53.28 85 LEU A N 1
ATOM 655 C CA . LEU A 1 85 ? 2.429 -24.942 -25.103 1.00 53.28 85 LEU A CA 1
ATOM 656 C C . LEU A 1 85 ? 3.025 -24.890 -26.517 1.00 53.28 85 LEU A C 1
ATOM 658 O O . LEU A 1 85 ? 2.674 -25.721 -27.336 1.00 53.28 85 LEU A O 1
ATOM 662 N N . VAL A 1 86 ? 3.896 -23.918 -26.803 1.00 55.00 86 VAL A N 1
ATOM 663 C CA . VAL A 1 86 ? 4.572 -23.774 -28.112 1.00 55.00 86 VAL A CA 1
ATOM 664 C C . VAL A 1 86 ? 5.865 -24.606 -28.187 1.00 55.00 86 VAL A C 1
ATOM 666 O O . VAL A 1 86 ? 6.426 -24.785 -29.262 1.00 55.00 86 VAL A O 1
ATOM 669 N N . ALA A 1 87 ? 6.354 -25.111 -27.050 1.00 52.97 87 ALA A N 1
ATOM 670 C CA . ALA A 1 87 ? 7.552 -25.952 -26.959 1.00 52.97 87 ALA A CA 1
ATOM 671 C C . ALA A 1 87 ? 7.259 -27.471 -26.965 1.00 52.97 87 ALA A C 1
ATOM 673 O O . ALA A 1 87 ? 8.173 -28.256 -26.708 1.00 52.97 87 ALA A O 1
ATOM 674 N N . ILE A 1 88 ? 6.010 -27.872 -27.228 1.00 51.47 88 ILE A N 1
ATOM 675 C CA . ILE A 1 88 ? 5.570 -29.252 -27.510 1.00 51.47 88 ILE A CA 1
ATOM 676 C C . ILE A 1 88 ? 5.053 -29.263 -28.947 1.00 51.47 88 ILE A C 1
ATOM 678 O O . ILE A 1 88 ? 5.372 -30.229 -29.670 1.00 51.47 88 ILE A O 1
#

Foldseek 3Di:
DVVVLLVQLLVQAVVSVVCVVVVHDDDPVRSLVSQLVSVVVVSDDDDDDADPVVRGCPVVVVVNCVRRDDDPVVDDDPVVVVVVVVVD

Sequence (88 aa):
MICLIVEHLANGDDEIGELFLRDQVPSVEQLNDGIRRAVIKRTFLPVLMGSALKNKGVQCMIDAVVRYLPNPSEVINKANIVKKLVAI